Protein AF-A0A954RHL5-F1 (afdb_monomer)

pLDDT: mean 87.49, std 4.99, range [70.81, 93.81]

Structure (mmCIF, N/CA/C/O backbone):
data_AF-A0A954RHL5-F1
#
_entry.id   AF-A0A954RHL5-F1
#
loop_
_atom_site.group_PDB
_atom_site.id
_atom_site.type_symbol
_atom_site.label_atom_id
_atom_site.label_alt_id
_atom_site.label_comp_id
_atom_site.label_asym_id
_atom_site.label_entity_id
_atom_site.label_seq_id
_atom_site.pdbx_PDB_ins_code
_atom_site.Cartn_x
_atom_site.Cartn_y
_atom_site.Cartn_z
_atom_site.occupancy
_atom_site.B_iso_or_equiv
_atom_site.auth_seq_id
_atom_site.auth_comp_id
_atom_site.auth_asym_id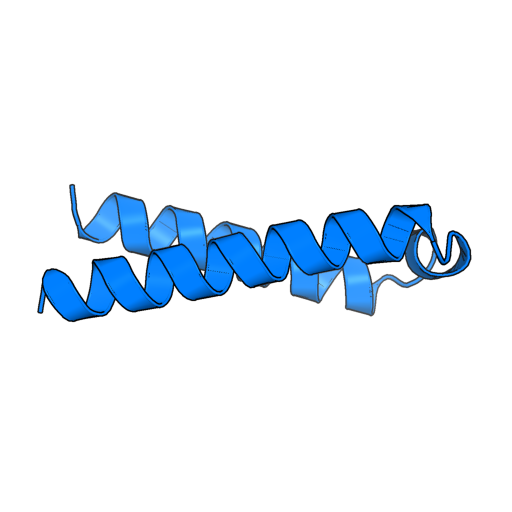
_atom_site.auth_atom_id
_atom_site.pdbx_PDB_model_num
ATOM 1 N N . MET A 1 1 ? -10.754 8.886 18.341 1.00 74.19 1 MET A N 1
ATOM 2 C CA . MET A 1 1 ? -9.524 8.121 18.026 1.00 74.19 1 MET A CA 1
ATOM 3 C C . MET A 1 1 ? -9.738 7.060 16.945 1.00 74.19 1 MET A C 1
ATOM 5 O O . MET A 1 1 ? -9.036 7.113 15.949 1.00 74.19 1 MET A O 1
ATOM 9 N N . LYS A 1 2 ? -10.725 6.153 17.054 1.00 77.06 2 LYS A N 1
ATOM 10 C CA . LYS A 1 2 ? -10.969 5.114 16.024 1.00 77.06 2 LYS A CA 1
ATOM 11 C C . LYS A 1 2 ? -11.208 5.661 14.607 1.00 77.06 2 LYS A C 1
ATOM 13 O O . LYS A 1 2 ? -10.599 5.164 13.673 1.00 77.06 2 LYS A O 1
ATOM 18 N N . ALA A 1 3 ? -12.015 6.716 14.453 1.00 83.69 3 ALA A N 1
ATOM 19 C CA . ALA A 1 3 ? -12.250 7.344 13.145 1.00 83.69 3 ALA A CA 1
ATOM 20 C C . ALA A 1 3 ? -10.956 7.858 12.483 1.00 83.69 3 ALA A C 1
ATOM 22 O O . ALA A 1 3 ? -10.765 7.662 11.290 1.00 83.69 3 ALA A O 1
ATOM 23 N N . TYR A 1 4 ? -10.043 8.438 13.270 1.00 83.69 4 TYR A N 1
ATOM 24 C CA . TYR A 1 4 ? -8.740 8.902 12.787 1.00 83.69 4 TYR A CA 1
ATOM 25 C C . TYR A 1 4 ? -7.863 7.749 12.288 1.00 83.69 4 TYR A C 1
ATOM 27 O O . TYR A 1 4 ? -7.199 7.880 11.266 1.00 83.69 4 TYR A O 1
ATOM 35 N N . LEU A 1 5 ? -7.876 6.606 12.980 1.00 84.75 5 LEU A N 1
ATOM 36 C CA . LEU A 1 5 ? -7.130 5.425 12.543 1.00 84.75 5 LEU A CA 1
ATOM 37 C C . LEU A 1 5 ? -7.714 4.803 11.274 1.00 84.75 5 LEU A C 1
ATOM 39 O O . LEU A 1 5 ? -6.961 4.367 10.409 1.00 84.75 5 LEU A O 1
ATOM 43 N N . TYR A 1 6 ? -9.042 4.802 11.134 1.00 87.81 6 TYR A N 1
ATOM 44 C CA . TYR A 1 6 ? -9.682 4.367 9.896 1.00 87.81 6 TYR A CA 1
ATOM 45 C C . TYR A 1 6 ? -9.261 5.244 8.719 1.00 87.81 6 TYR A C 1
ATOM 47 O O . TYR A 1 6 ? -8.850 4.701 7.694 1.00 87.81 6 TYR A O 1
ATOM 55 N N . THR A 1 7 ? -9.308 6.574 8.865 1.00 90.62 7 THR A N 1
ATOM 56 C CA . THR A 1 7 ? -8.915 7.495 7.789 1.00 90.62 7 THR A CA 1
ATOM 57 C C . THR A 1 7 ? -7.434 7.376 7.453 1.00 90.62 7 THR A C 1
ATOM 59 O O . THR A 1 7 ? -7.098 7.255 6.282 1.00 90.62 7 THR A O 1
ATOM 62 N N . THR A 1 8 ? -6.536 7.337 8.443 1.00 88.50 8 THR A N 1
ATOM 63 C CA . THR A 1 8 ? -5.095 7.159 8.175 1.00 88.50 8 THR A CA 1
ATOM 64 C C . THR A 1 8 ? -4.785 5.799 7.554 1.00 88.50 8 THR A C 1
ATOM 66 O O . THR A 1 8 ? -4.039 5.741 6.579 1.00 88.50 8 THR A O 1
ATOM 69 N N . GLY A 1 9 ? -5.386 4.714 8.047 1.00 89.31 9 GLY A N 1
ATOM 70 C CA . GLY A 1 9 ? -5.204 3.372 7.491 1.00 89.31 9 GLY A CA 1
ATOM 71 C C . GLY A 1 9 ? -5.647 3.270 6.030 1.00 89.31 9 GLY A C 1
ATOM 72 O O . GLY A 1 9 ? -4.919 2.700 5.212 1.00 89.31 9 GLY A O 1
ATOM 73 N N . THR A 1 10 ? -6.793 3.875 5.686 1.00 91.19 10 THR A N 1
ATOM 74 C CA . THR A 1 10 ? -7.276 3.950 4.293 1.00 91.19 10 THR A CA 1
ATOM 75 C C . THR A 1 10 ? -6.388 4.822 3.417 1.00 91.19 10 THR A C 1
ATOM 77 O O . THR A 1 10 ? -6.105 4.438 2.286 1.00 91.19 10 THR A O 1
ATOM 80 N N . LEU A 1 11 ? -5.896 5.952 3.929 1.00 92.69 11 LEU A N 1
ATOM 81 C CA . LEU A 1 11 ? -4.991 6.834 3.189 1.00 92.69 11 LEU A CA 1
ATOM 82 C C . LEU A 1 11 ? -3.680 6.114 2.844 1.00 92.69 11 LEU A C 1
ATOM 84 O O . LEU A 1 11 ? -3.265 6.117 1.688 1.00 92.69 11 LEU A O 1
ATOM 88 N N . PHE A 1 12 ? -3.074 5.415 3.810 1.00 91.94 12 PHE A N 1
ATOM 89 C CA . PHE A 1 12 ? -1.874 4.611 3.559 1.00 91.94 12 PHE A CA 1
ATOM 90 C C . PHE A 1 12 ? -2.136 3.434 2.617 1.00 91.94 12 PHE A C 1
ATOM 92 O O . PHE A 1 12 ? -1.310 3.170 1.746 1.00 91.94 12 PHE A O 1
ATOM 99 N N . ALA A 1 13 ? -3.286 2.763 2.728 1.00 90.19 13 ALA A N 1
ATOM 100 C CA . ALA A 1 13 ? -3.663 1.714 1.781 1.00 90.19 13 ALA A CA 1
ATOM 101 C C . ALA A 1 13 ? -3.758 2.264 0.348 1.00 90.19 13 ALA A C 1
ATOM 103 O O . ALA A 1 13 ? -3.227 1.662 -0.585 1.00 90.19 13 ALA A O 1
ATOM 104 N N . LEU A 1 14 ? -4.369 3.439 0.175 1.00 93.81 14 LEU A N 1
ATOM 105 C CA . LEU A 1 14 ? -4.486 4.099 -1.123 1.00 93.81 14 LEU A CA 1
ATOM 106 C C . LEU A 1 14 ? -3.113 4.479 -1.694 1.00 93.81 14 LEU A C 1
ATOM 108 O O . LEU A 1 14 ? -2.869 4.289 -2.884 1.00 93.81 14 LEU A O 1
ATOM 112 N N . ILE A 1 15 ? -2.194 4.950 -0.844 1.00 93.25 15 ILE A N 1
ATOM 113 C CA . ILE A 1 15 ? -0.806 5.233 -1.231 1.00 93.25 15 ILE A CA 1
ATOM 114 C C . ILE A 1 15 ? -0.109 3.962 -1.726 1.00 93.25 15 ILE A C 1
ATOM 116 O O . ILE A 1 15 ? 0.556 4.010 -2.758 1.00 93.25 15 ILE A O 1
ATOM 120 N N . VAL A 1 16 ? -0.270 2.826 -1.040 1.00 92.25 16 VAL A N 1
ATOM 121 C CA . VAL A 1 16 ? 0.308 1.542 -1.477 1.00 92.25 16 VAL A CA 1
ATOM 122 C C . VAL A 1 16 ? -0.244 1.134 -2.841 1.00 92.25 16 VAL A C 1
ATOM 124 O O . VAL A 1 16 ? 0.528 0.778 -3.728 1.00 92.25 16 VAL A O 1
ATOM 127 N N . VAL A 1 17 ? -1.559 1.245 -3.050 1.00 92.88 17 VAL A N 1
ATOM 128 C CA . VAL A 1 17 ? -2.185 0.955 -4.352 1.00 92.88 17 VAL A CA 1
ATOM 129 C C . VAL A 1 17 ? -1.634 1.874 -5.446 1.00 92.88 17 VAL A C 1
ATOM 131 O O . VAL A 1 17 ? -1.313 1.403 -6.536 1.00 92.88 17 VAL A O 1
ATOM 134 N N . ALA A 1 18 ? -1.459 3.166 -5.156 1.00 93.38 18 ALA A N 1
ATOM 135 C CA . ALA A 1 18 ? -0.851 4.110 -6.089 1.00 93.38 18 ALA A CA 1
ATOM 136 C C . ALA A 1 18 ? 0.606 3.745 -6.418 1.00 93.38 18 ALA A C 1
ATOM 138 O O . ALA A 1 18 ? 1.009 3.863 -7.575 1.00 93.38 18 ALA A O 1
ATOM 139 N N . HIS A 1 19 ? 1.377 3.257 -5.438 1.00 89.81 19 HIS A N 1
ATOM 140 C CA . HIS A 1 19 ? 2.745 2.792 -5.673 1.00 89.81 19 HIS A CA 1
ATOM 141 C C . HIS A 1 19 ? 2.777 1.576 -6.596 1.00 89.81 19 HIS A C 1
ATOM 143 O O . HIS A 1 19 ? 3.533 1.552 -7.564 1.00 89.81 19 HIS A O 1
ATOM 149 N N . VAL A 1 20 ? 1.905 0.599 -6.347 1.00 88.50 20 VAL A N 1
ATOM 150 C CA . VAL A 1 20 ? 1.769 -0.590 -7.196 1.00 88.50 20 VAL A CA 1
ATOM 151 C C . VAL A 1 20 ? 1.367 -0.194 -8.618 1.00 88.50 20 VAL A C 1
ATOM 153 O O . VAL A 1 20 ? 1.983 -0.653 -9.575 1.00 88.50 20 VAL A O 1
ATOM 156 N N . CYS A 1 21 ? 0.393 0.707 -8.773 1.00 92.00 21 CYS A N 1
ATOM 157 C CA . CYS A 1 21 ? -0.019 1.217 -10.081 1.00 92.00 21 CYS A CA 1
ATOM 158 C C . CYS A 1 21 ? 1.143 1.910 -10.815 1.00 92.00 21 CYS A C 1
ATOM 160 O O . CYS A 1 21 ? 1.393 1.622 -11.984 1.00 92.00 21 CYS A O 1
ATOM 162 N N . ARG A 1 22 ? 1.919 2.754 -10.119 1.00 89.00 22 ARG A N 1
ATOM 163 C CA . ARG A 1 22 ? 3.117 3.383 -10.700 1.00 89.00 22 ARG A CA 1
ATOM 164 C C . ARG A 1 22 ? 4.188 2.375 -11.096 1.00 89.00 22 ARG A C 1
ATOM 166 O O . ARG A 1 22 ? 4.782 2.566 -12.147 1.00 89.00 22 ARG A O 1
ATOM 173 N N . MET A 1 23 ? 4.406 1.297 -10.339 1.00 86.75 23 MET A N 1
ATOM 174 C CA . MET A 1 23 ? 5.358 0.245 -10.734 1.00 86.75 23 MET A CA 1
ATOM 175 C C . MET A 1 23 ? 4.987 -0.419 -12.066 1.00 86.75 23 MET A C 1
ATOM 177 O O . MET A 1 23 ? 5.882 -0.803 -12.816 1.00 86.75 23 MET A O 1
ATOM 181 N N . TYR A 1 24 ? 3.689 -0.544 -12.375 1.00 87.94 24 TYR A N 1
ATOM 182 C CA . TYR A 1 24 ? 3.233 -1.078 -13.663 1.00 87.94 24 TYR A CA 1
ATOM 183 C C . TYR A 1 24 ? 3.456 -0.106 -14.827 1.00 87.94 24 TYR A C 1
ATOM 185 O O . TYR A 1 24 ? 3.753 -0.549 -15.934 1.00 87.94 24 TYR A O 1
ATOM 193 N N . VAL A 1 25 ? 3.312 1.201 -14.593 1.00 91.81 25 VAL A N 1
ATOM 194 C CA . VAL A 1 25 ? 3.501 2.233 -15.629 1.00 91.81 25 VAL A CA 1
ATOM 195 C C . VAL A 1 25 ? 4.985 2.541 -15.849 1.00 91.81 25 VAL A C 1
ATOM 197 O O . VAL A 1 25 ? 5.425 2.734 -16.979 1.00 91.81 25 VAL A O 1
ATOM 200 N N . GLU A 1 26 ? 5.773 2.556 -14.777 1.00 88.44 26 GLU A N 1
ATOM 201 C CA . GLU A 1 26 ? 7.184 2.932 -14.776 1.00 88.44 26 GLU A CA 1
ATOM 202 C C . GLU A 1 26 ? 8.035 1.793 -14.173 1.00 88.44 26 GLU A C 1
ATOM 204 O O . GLU A 1 26 ? 8.399 1.810 -12.992 1.00 88.44 26 GLU A O 1
ATOM 209 N N . PRO A 1 27 ? 8.415 0.786 -14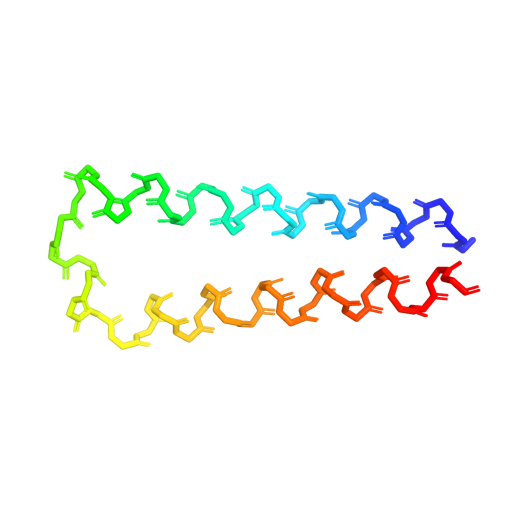.983 1.00 81.75 27 PRO A N 1
ATOM 210 C CA . PRO A 1 27 ? 9.105 -0.411 -14.497 1.00 81.75 27 PRO A CA 1
ATOM 211 C C . PRO A 1 27 ? 10.512 -0.133 -13.951 1.00 81.75 27 PRO A C 1
ATOM 213 O O . PRO A 1 27 ? 11.072 -0.968 -13.244 1.00 81.75 27 PRO A O 1
ATOM 216 N N . HIS A 1 28 ? 11.099 1.040 -14.221 1.00 83.25 28 HIS A N 1
ATOM 217 C CA . HIS A 1 28 ? 12.381 1.415 -13.624 1.00 83.25 28 HIS A CA 1
ATOM 218 C C . HIS A 1 28 ? 12.288 1.599 -12.099 1.00 83.25 28 HIS A C 1
ATOM 220 O O . HIS A 1 28 ? 13.290 1.390 -11.414 1.00 83.25 28 HIS A O 1
ATOM 226 N N . LEU A 1 29 ? 11.107 1.919 -11.545 1.00 81.44 29 LEU A N 1
ATOM 227 C CA . LEU A 1 29 ? 10.922 2.027 -10.092 1.00 81.44 29 LEU A CA 1
ATOM 228 C C . LEU A 1 29 ? 11.027 0.676 -9.382 1.00 81.44 29 LEU A C 1
ATOM 230 O O . LEU A 1 29 ? 11.315 0.640 -8.191 1.00 81.44 29 LEU A O 1
ATOM 234 N N . LEU A 1 30 ? 10.900 -0.444 -10.104 1.00 79.12 30 LEU A N 1
ATOM 235 C CA . LEU A 1 30 ? 11.175 -1.772 -9.546 1.00 79.12 30 LEU A CA 1
ATOM 236 C C . LEU A 1 30 ? 12.646 -1.948 -9.151 1.00 79.12 30 LEU A C 1
ATOM 238 O O . LEU A 1 30 ? 12.954 -2.824 -8.347 1.00 79.12 30 LEU A O 1
ATOM 242 N N . ARG A 1 31 ? 13.558 -1.138 -9.700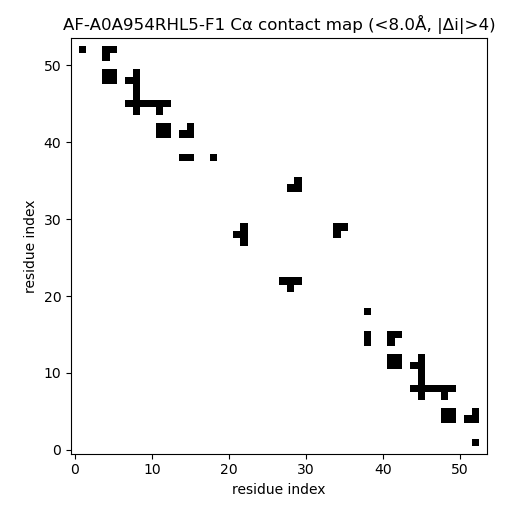 1.00 85.94 31 ARG A N 1
ATOM 243 C CA . ARG A 1 31 ? 14.977 -1.137 -9.325 1.00 85.94 31 ARG A CA 1
ATOM 244 C C . ARG A 1 31 ? 15.327 -0.074 -8.292 1.00 85.94 31 ARG A C 1
ATOM 246 O O . ARG A 1 31 ? 16.472 -0.048 -7.853 1.00 85.94 31 ARG A O 1
ATOM 253 N N . ASP A 1 32 ? 14.378 0.776 -7.909 1.00 88.25 32 ASP A N 1
ATOM 254 C CA . ASP A 1 32 ? 14.629 1.860 -6.970 1.00 88.25 32 ASP A CA 1
ATOM 255 C C . ASP A 1 32 ? 14.416 1.375 -5.520 1.00 88.25 32 ASP A C 1
ATOM 257 O O . ASP A 1 32 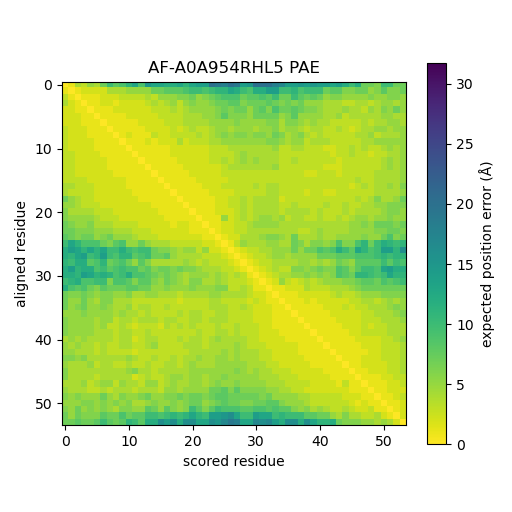? 13.278 1.131 -5.099 1.00 88.25 32 ASP A O 1
ATOM 261 N N . PRO A 1 33 ? 15.492 1.200 -4.730 1.00 87.06 33 PRO A N 1
ATOM 262 C CA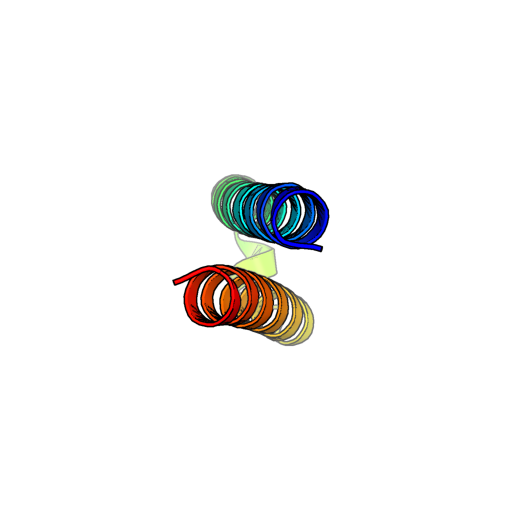 . PRO A 1 33 ? 15.391 0.657 -3.378 1.00 87.06 33 PRO A CA 1
ATOM 263 C C . PRO A 1 33 ? 14.638 1.595 -2.428 1.00 87.06 33 PRO A C 1
ATOM 265 O O . PRO A 1 33 ? 13.992 1.129 -1.487 1.00 87.06 33 PRO A O 1
ATOM 268 N N . ILE A 1 34 ? 14.678 2.907 -2.679 1.00 89.94 34 ILE A N 1
ATOM 269 C CA . ILE A 1 34 ? 13.981 3.904 -1.861 1.00 89.94 34 ILE A CA 1
ATOM 270 C C . ILE A 1 34 ? 12.473 3.779 -2.084 1.00 89.94 34 ILE A C 1
ATOM 272 O O . ILE A 1 34 ? 11.693 3.836 -1.131 1.00 89.94 34 ILE A O 1
ATOM 276 N N . TYR A 1 35 ? 12.058 3.538 -3.328 1.00 87.44 35 TYR A N 1
ATOM 277 C CA . TYR A 1 35 ? 10.651 3.376 -3.672 1.00 87.44 35 TYR A CA 1
ATOM 278 C C . TYR A 1 35 ? 10.025 2.135 -3.028 1.00 87.44 35 TYR A C 1
ATOM 280 O O . TYR A 1 35 ? 8.919 2.191 -2.480 1.00 87.44 35 TYR A O 1
ATOM 288 N N . HIS A 1 36 ? 10.763 1.024 -3.012 1.00 87.94 36 HIS A N 1
ATOM 289 C CA . HIS A 1 36 ? 10.355 -0.179 -2.285 1.00 87.94 36 HIS A CA 1
ATOM 290 C C . HIS A 1 36 ? 10.248 0.072 -0.783 1.00 87.94 36 HIS A C 1
ATOM 292 O O . HIS A 1 36 ? 9.240 -0.296 -0.184 1.00 87.94 36 HIS A O 1
ATOM 298 N N . ALA A 1 37 ? 11.229 0.751 -0.179 1.00 91.50 37 ALA A N 1
ATOM 299 C CA . ALA A 1 37 ? 11.202 1.075 1.247 1.00 91.50 37 ALA A CA 1
ATOM 300 C C . ALA A 1 37 ? 9.982 1.935 1.629 1.00 91.50 37 ALA A C 1
ATOM 302 O O . ALA A 1 37 ? 9.304 1.638 2.612 1.00 91.50 37 ALA A O 1
ATOM 303 N N . LEU A 1 38 ? 9.653 2.953 0.826 1.00 90.25 38 LEU A N 1
ATOM 304 C CA . LEU A 1 38 ? 8.470 3.805 1.010 1.00 90.25 38 LEU A CA 1
ATOM 305 C C . LEU A 1 38 ? 7.156 3.027 0.876 1.00 90.25 38 LEU A C 1
ATOM 307 O O . LEU A 1 38 ? 6.236 3.208 1.682 1.00 90.25 38 LEU A O 1
ATOM 311 N N . THR A 1 39 ? 7.080 2.135 -0.112 1.00 90.06 39 THR A N 1
ATOM 312 C CA . THR A 1 39 ? 5.915 1.263 -0.319 1.00 90.06 39 THR A CA 1
ATOM 313 C C . THR A 1 39 ? 5.721 0.336 0.883 1.00 90.06 39 THR A C 1
ATOM 315 O O . THR A 1 39 ? 4.613 0.212 1.406 1.00 90.06 39 THR A O 1
ATOM 318 N N . LEU A 1 40 ? 6.808 -0.264 1.375 1.00 91.75 40 LEU A N 1
ATOM 319 C CA . LEU A 1 40 ? 6.797 -1.199 2.499 1.00 91.75 40 LEU A CA 1
ATOM 320 C C . LEU A 1 40 ? 6.468 -0.504 3.827 1.00 91.75 40 LEU A C 1
ATOM 322 O O . LEU A 1 40 ? 5.705 -1.042 4.632 1.00 91.75 40 LEU A O 1
ATOM 326 N N . LEU A 1 41 ? 6.976 0.715 4.036 1.00 92.38 41 LEU A N 1
ATOM 327 C CA . LEU A 1 41 ? 6.605 1.574 5.163 1.00 92.38 41 LEU A CA 1
ATOM 328 C C . LEU A 1 41 ? 5.117 1.922 5.127 1.00 92.38 41 LEU A C 1
ATOM 330 O O . LEU A 1 41 ? 4.431 1.760 6.133 1.00 92.38 41 LEU A O 1
ATOM 334 N N . SER A 1 42 ? 4.602 2.338 3.968 1.00 90.75 42 SER A N 1
ATOM 335 C CA . SER A 1 42 ? 3.182 2.671 3.808 1.00 90.75 42 SER A CA 1
ATOM 336 C C . SER A 1 42 ? 2.288 1.457 4.075 1.00 90.75 42 SER A C 1
ATOM 338 O O . SER A 1 42 ? 1.300 1.563 4.803 1.00 90.75 42 SER A O 1
ATOM 340 N N . ALA A 1 43 ? 2.664 0.278 3.571 1.00 90.38 43 ALA A N 1
ATOM 341 C CA . ALA A 1 43 ? 1.953 -0.969 3.846 1.00 90.38 43 ALA A CA 1
ATOM 342 C C . ALA A 1 43 ? 1.989 -1.333 5.337 1.00 90.38 43 ALA A C 1
ATOM 344 O O . ALA A 1 43 ? 0.954 -1.656 5.920 1.00 90.38 43 ALA A O 1
ATOM 345 N N . SER A 1 44 ? 3.153 -1.207 5.978 1.00 91.00 44 SER A N 1
ATOM 346 C CA . SER A 1 44 ? 3.317 -1.472 7.413 1.00 91.00 44 SER A CA 1
ATOM 347 C C . SER A 1 44 ? 2.465 -0.532 8.266 1.00 91.00 44 SER A C 1
ATOM 349 O O . SER A 1 44 ? 1.806 -0.984 9.201 1.00 91.00 44 SER A O 1
ATOM 351 N N . LEU A 1 45 ? 2.418 0.759 7.922 1.00 87.88 45 LEU A N 1
ATOM 352 C CA . LEU A 1 45 ? 1.592 1.756 8.606 1.00 87.88 45 LEU A CA 1
ATOM 353 C C . LEU A 1 45 ? 0.096 1.487 8.418 1.00 87.88 45 LEU A C 1
ATOM 355 O O . LEU A 1 45 ? -0.666 1.613 9.376 1.00 87.88 45 LEU A O 1
ATOM 359 N N . SER A 1 46 ? -0.326 1.056 7.226 1.00 88.81 46 SER A N 1
ATOM 360 C CA . SER A 1 46 ? -1.717 0.665 6.968 1.00 88.81 46 SER A CA 1
ATOM 361 C C . SER A 1 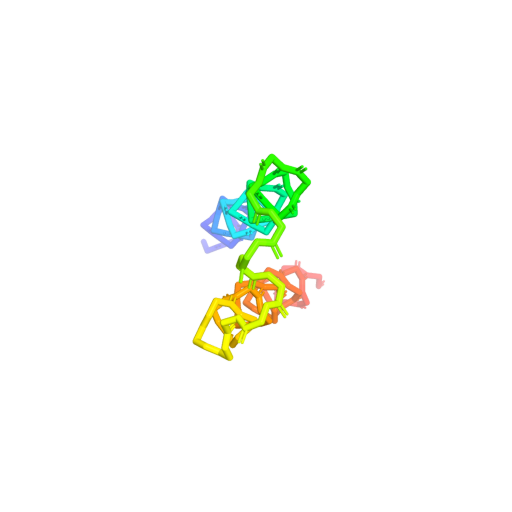46 ? -2.131 -0.555 7.806 1.00 88.81 46 SER A C 1
ATOM 363 O O . SER A 1 46 ? -3.155 -0.521 8.492 1.00 88.81 46 SER A O 1
ATOM 365 N N . ILE A 1 47 ? -1.293 -1.599 7.842 1.00 89.12 47 ILE A N 1
ATOM 366 C CA . ILE A 1 47 ? -1.523 -2.8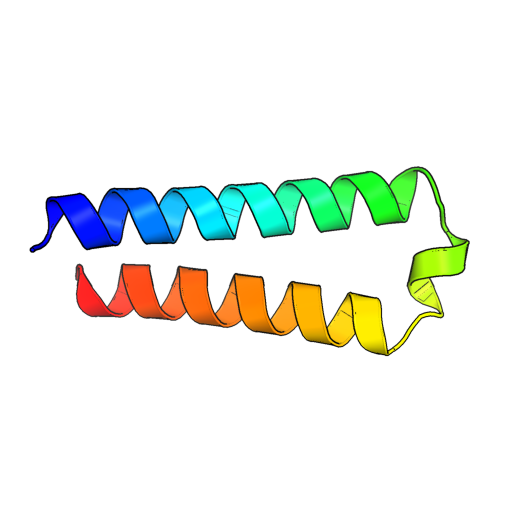00 8.662 1.00 89.12 47 ILE A CA 1
ATOM 367 C C . ILE A 1 47 ? -1.542 -2.445 10.152 1.00 89.12 47 ILE A C 1
ATOM 369 O O . ILE A 1 47 ? -2.397 -2.930 10.895 1.00 89.12 47 ILE A O 1
ATOM 373 N N . TRP A 1 48 ? -0.619 -1.593 10.601 1.00 90.06 48 TRP A N 1
ATOM 374 C CA . TRP A 1 48 ? -0.550 -1.153 11.991 1.00 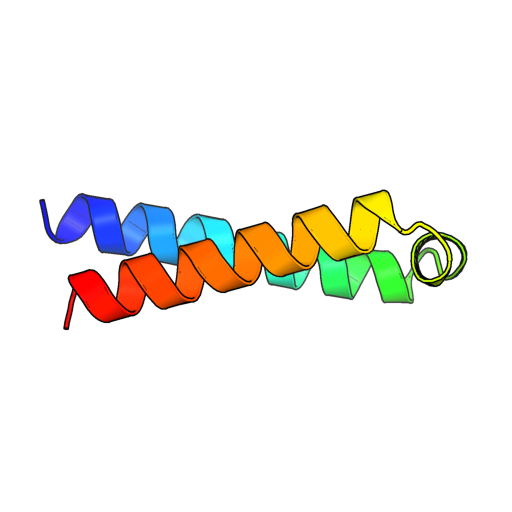90.06 48 TRP A CA 1
ATOM 375 C C . TRP A 1 48 ? -1.794 -0.362 12.402 1.00 90.06 48 TRP A C 1
ATOM 377 O O . TRP A 1 48 ? -2.369 -0.647 13.453 1.00 90.06 48 TRP A O 1
ATOM 387 N N . ALA A 1 49 ? -2.265 0.558 11.554 1.00 86.00 49 ALA A N 1
ATOM 388 C CA . ALA A 1 49 ? -3.499 1.301 11.790 1.00 86.00 49 ALA A CA 1
ATOM 389 C C . ALA A 1 49 ? -4.701 0.356 11.925 1.00 86.00 49 ALA A C 1
ATOM 391 O O . ALA A 1 49 ? -5.469 0.480 12.879 1.00 86.00 49 ALA A O 1
ATOM 392 N N . TRP A 1 50 ? -4.807 -0.643 11.039 1.00 81.88 50 TRP A N 1
ATOM 393 C CA . TRP A 1 50 ? -5.873 -1.645 11.094 1.00 81.88 50 TRP A CA 1
ATOM 394 C C . TRP A 1 50 ? -5.800 -2.515 12.357 1.00 81.88 50 TRP A C 1
ATOM 396 O O . TRP A 1 50 ? -6.815 -2.799 12.998 1.00 81.88 50 TRP A O 1
ATOM 406 N N . ARG A 1 51 ? -4.585 -2.915 12.753 1.00 84.31 51 ARG A N 1
ATOM 407 C CA . ARG A 1 51 ? -4.336 -3.688 13.975 1.00 84.31 51 ARG A CA 1
ATOM 408 C C . ARG A 1 51 ? -4.682 -2.899 15.236 1.00 84.31 51 ARG A C 1
ATOM 410 O O . ARG A 1 51 ? -5.145 -3.507 16.188 1.00 84.31 51 ARG A O 1
ATOM 417 N N . LEU A 1 52 ? -4.467 -1.584 15.247 1.00 82.56 52 LEU A N 1
ATOM 418 C CA . LEU A 1 52 ? -4.806 -0.722 16.382 1.00 82.56 52 LEU A CA 1
ATOM 419 C C . LEU A 1 52 ? -6.311 -0.403 16.451 1.00 82.56 52 LEU A C 1
ATOM 421 O O . LEU A 1 52 ? -6.827 -0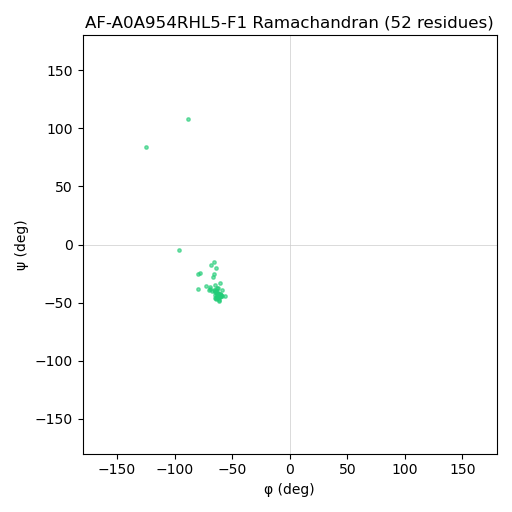.081 17.520 1.00 82.56 52 LEU A O 1
ATOM 425 N N . THR A 1 53 ? -7.025 -0.468 15.321 1.00 77.19 53 THR A N 1
ATOM 426 C CA . THR A 1 53 ? -8.491 -0.308 15.284 1.00 77.19 53 THR A CA 1
ATOM 427 C C . THR A 1 53 ? -9.275 -1.550 15.678 1.00 77.19 53 THR A C 1
ATOM 429 O O . THR A 1 53 ? -10.428 -1.394 16.098 1.00 77.19 53 THR A O 1
ATOM 432 N N . ARG A 1 54 ? -8.685 -2.739 15.505 1.00 70.81 54 ARG A N 1
ATOM 433 C CA . ARG A 1 54 ? -9.275 -4.027 15.882 1.00 70.81 54 ARG A CA 1
ATOM 434 C C . ARG A 1 54 ? -9.151 -4.254 17.383 1.00 70.81 54 ARG A C 1
ATOM 436 O O . ARG A 1 54 ? -10.187 -4.619 17.977 1.00 70.81 54 ARG A O 1
#

Mean predicted aligned error: 4.33 Å

Secondary structure (DSSP, 8-state):
-HHHHHHHHHHHHHHHHHHHHHHHH-GGGGG-HHHHHHHHHHHHHHHHHHHHH-

Sequence (54 aa):
MKAYLYTTGTLFALIVVAHVCRMYVEPHLLRDPIYHALTLLSASLSIWAWRLTR

Foldseek 3Di:
DLVVLVVLLVVLVVVLVVLVVVCVVPVVCVVVVVSVVSSVVSNVSSVVSVVVND

Solvent-accessible surface area (backbone atoms only — not comparable to full-atom values): 2880 Å² total; per-residue (Å²): 111,64,68,58,35,52,53,51,19,51,50,26,46,52,51,32,52,52,48,54,55,44,39,74,78,41,60,70,51,74,75,35,68,66,56,51,51,52,40,51,48,30,44,50,50,17,52,48,26,51,62,74,66,106

Nearest PDB structures (foldseek):
  8tsh-assembly1_I  TM=5.182E-01  e=9.858E+00  Caldimonas thermodepolymerans

Radius of gyration: 12.46 Å; Cα contacts (8 Å, |Δi|>4): 38; chains: 1; bounding box: 28×13×34 Å